Protein AF-A0AAD1Y0T6-F1 (afdb_monomer_lite)

pLDDT: mean 72.21, std 18.34, range [37.47, 94.69]

Foldseek 3Di:
DDPPPPPDDPPPDPDDDDPQLVVVVVVCVVVVNPDDDPCPSVVVVVVVVVVVVQLQVQLQVVQQVVPPDPDDRDDRDPVSSVVSVVVSVVVPPDDPPPPPCNVVVDPDDDDPDPDDVVVVVVVVVCVPDVPPPPDPPPD

Structure (mmCIF, N/CA/C/O backbone):
data_AF-A0AAD1Y0T6-F1
#
_entry.id   AF-A0AAD1Y0T6-F1
#
loop_
_atom_site.group_PDB
_atom_site.id
_atom_site.type_symbol
_atom_site.label_atom_id
_atom_site.label_alt_id
_atom_site.label_comp_id
_atom_site.label_asym_id
_atom_site.label_entity_id
_atom_site.label_seq_id
_atom_site.pdbx_PDB_ins_code
_atom_site.Cartn_x
_atom_site.Cartn_y
_atom_site.Cartn_z
_atom_site.occupancy
_atom_site.B_iso_or_equiv
_atom_site.auth_seq_id
_atom_site.auth_comp_id
_atom_site.auth_asym_id
_atom_site.auth_atom_id
_atom_site.pdbx_PDB_model_num
ATOM 1 N N . MET A 1 1 ? -25.350 4.314 40.899 1.00 40.44 1 MET A N 1
ATOM 2 C CA . MET A 1 1 ? -24.053 4.103 40.225 1.00 40.44 1 MET A CA 1
ATOM 3 C C . MET A 1 1 ? -24.307 4.324 38.748 1.00 40.44 1 MET A C 1
ATOM 5 O O . MET A 1 1 ? -25.128 3.609 38.194 1.00 40.44 1 MET A O 1
ATOM 9 N N . LYS A 1 2 ? -23.782 5.410 38.175 1.00 40.00 2 LYS A 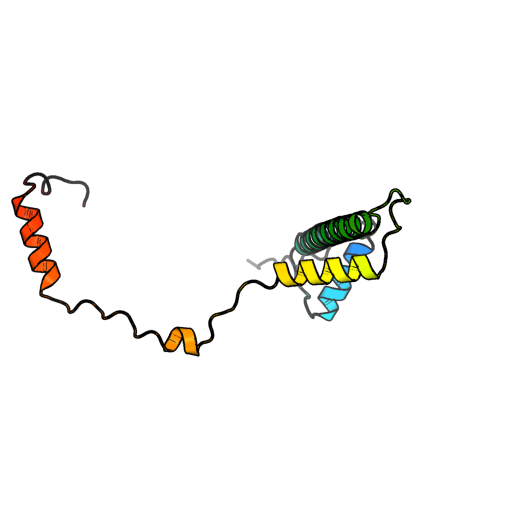N 1
ATOM 10 C CA . LYS A 1 2 ? -23.976 5.745 36.759 1.00 40.00 2 LYS A CA 1
ATOM 11 C C . LYS A 1 2 ? -22.762 5.215 36.010 1.00 40.00 2 LYS A C 1
ATOM 13 O O . LYS A 1 2 ? -21.645 5.554 36.386 1.00 40.00 2 LYS A O 1
ATOM 18 N N . GLU A 1 3 ? -23.002 4.356 35.028 1.00 44.72 3 GLU A N 1
ATOM 19 C CA . GLU A 1 3 ? -21.990 3.890 34.085 1.00 44.72 3 GLU A CA 1
ATOM 20 C C . GLU A 1 3 ? -21.428 5.108 33.357 1.00 44.72 3 GLU A C 1
ATOM 22 O O . GLU A 1 3 ? -22.122 5.810 32.618 1.00 44.72 3 GLU A O 1
ATOM 27 N N . GLU A 1 4 ? -20.174 5.412 33.655 1.00 43.00 4 GLU A N 1
ATOM 28 C CA . GLU A 1 4 ? -19.433 6.477 33.014 1.00 43.00 4 GLU A CA 1
ATOM 29 C C . GLU A 1 4 ? -19.072 5.980 31.613 1.00 43.00 4 GLU A C 1
ATOM 31 O O . GLU A 1 4 ? -18.134 5.212 31.410 1.00 43.00 4 GLU A O 1
ATOM 36 N N . LYS A 1 5 ? -19.909 6.354 30.642 1.00 43.41 5 LYS A N 1
ATOM 37 C CA . LYS A 1 5 ? -19.673 6.148 29.215 1.00 43.41 5 LYS A CA 1
ATOM 38 C C . LYS A 1 5 ? -18.463 7.001 28.834 1.00 43.41 5 LYS A C 1
ATOM 40 O O . LYS A 1 5 ? -18.587 8.179 28.509 1.00 43.41 5 LYS A O 1
ATOM 45 N N . VAL A 1 6 ? -17.275 6.416 28.944 1.00 43.12 6 VAL A N 1
ATOM 46 C CA . VAL A 1 6 ? -16.011 7.013 28.509 1.00 43.12 6 VAL A CA 1
ATOM 47 C C . VAL A 1 6 ? -15.970 6.969 26.976 1.00 43.12 6 VAL A C 1
ATOM 49 O O . VAL A 1 6 ? -15.210 6.223 26.373 1.00 43.12 6 VAL A O 1
ATOM 52 N N . THR A 1 7 ? -16.802 7.780 26.318 1.00 46.31 7 THR A N 1
ATOM 53 C CA . THR A 1 7 ? -16.538 8.252 24.954 1.00 46.31 7 THR A CA 1
ATOM 54 C C . THR A 1 7 ? -15.369 9.223 25.058 1.00 46.31 7 THR A C 1
ATOM 56 O O . THR A 1 7 ? -15.556 10.435 25.209 1.00 46.31 7 THR A O 1
ATOM 59 N N . ARG A 1 8 ? -14.143 8.688 25.078 1.00 49.41 8 ARG A N 1
ATOM 60 C CA . ARG A 1 8 ? -12.931 9.495 24.941 1.00 49.41 8 ARG A CA 1
ATOM 61 C C . ARG A 1 8 ? -12.955 10.113 23.548 1.00 49.41 8 ARG A C 1
ATOM 63 O O . ARG A 1 8 ? -12.519 9.518 22.574 1.00 49.41 8 ARG A O 1
ATOM 70 N N . LYS A 1 9 ? -13.459 11.351 23.486 1.00 47.72 9 LYS A N 1
ATOM 71 C CA . LYS A 1 9 ? -12.957 12.361 22.554 1.00 47.72 9 LYS A CA 1
ATOM 72 C C . LYS A 1 9 ? -11.443 12.204 22.514 1.00 47.72 9 LYS A C 1
ATOM 74 O O . LYS A 1 9 ? -10.826 12.202 23.578 1.00 47.72 9 LYS A O 1
ATOM 79 N N . LEU A 1 10 ? -10.884 12.082 21.315 1.00 42.91 10 LEU A N 1
ATOM 80 C CA . LEU A 1 10 ? -9.462 12.243 21.043 1.00 42.91 10 LEU A CA 1
ATOM 81 C C . LEU A 1 10 ? -8.977 13.550 21.689 1.00 42.91 10 LEU A C 1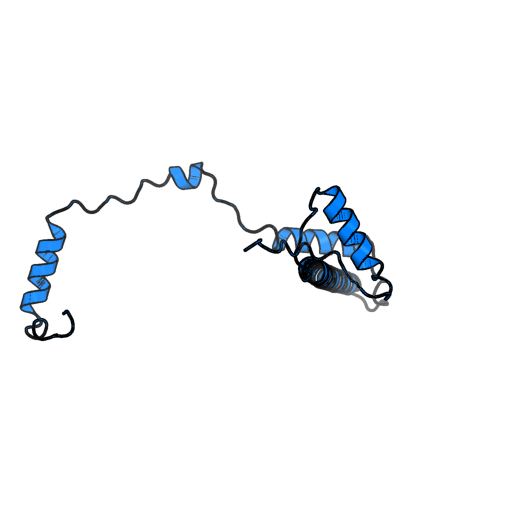
ATOM 83 O O . LEU A 1 10 ? -8.940 14.602 21.061 1.00 42.91 10 LEU A O 1
ATOM 87 N N . THR A 1 11 ? -8.574 13.491 22.955 1.00 42.53 11 THR A N 1
ATOM 88 C CA . THR A 1 11 ? -7.650 14.440 23.567 1.00 42.53 11 THR A CA 1
ATOM 89 C C . THR A 1 11 ? -6.261 14.091 23.052 1.00 42.53 11 THR A C 1
ATOM 91 O O . THR A 1 11 ? -5.358 13.747 23.810 1.00 42.53 11 THR A O 1
ATOM 94 N N . LEU A 1 12 ? -6.097 14.140 21.729 1.00 46.69 12 LEU A N 1
ATOM 95 C CA . LEU A 1 12 ? -4.793 14.359 21.142 1.00 46.69 12 LEU A CA 1
ATOM 96 C C . LEU A 1 12 ? -4.478 15.818 21.447 1.00 46.69 12 LEU A C 1
ATOM 98 O O . LEU A 1 12 ? -4.953 16.732 20.777 1.00 46.69 12 LEU A O 1
ATOM 102 N N . LEU A 1 13 ? -3.735 15.996 22.543 1.00 43.34 13 LEU A N 1
ATOM 103 C CA . LEU A 1 13 ? -2.874 17.146 22.784 1.00 43.34 13 LEU A CA 1
ATOM 104 C C . LEU A 1 13 ? -2.386 17.723 21.457 1.00 43.34 13 LEU A C 1
ATOM 106 O O . LEU A 1 13 ? -1.982 16.944 20.600 1.00 43.34 13 LEU A O 1
ATOM 110 N N . GLU A 1 14 ? -2.398 19.053 21.373 1.00 46.22 14 GLU A N 1
ATOM 111 C CA . GLU A 1 14 ? -1.893 20.003 20.364 1.00 46.22 14 GLU A CA 1
ATOM 112 C C . GLU A 1 14 ? -0.540 19.640 19.706 1.00 46.22 14 GLU A C 1
ATOM 114 O O . GLU A 1 14 ? 0.418 20.406 19.676 1.00 46.22 14 GLU A O 1
ATOM 119 N N . LYS A 1 15 ? -0.452 18.438 19.158 1.00 53.59 15 LYS A N 1
ATOM 120 C CA . LYS A 1 15 ? 0.602 17.899 18.323 1.00 53.59 15 LYS A CA 1
ATOM 121 C C . LYS A 1 15 ? -0.102 17.544 17.035 1.00 53.59 15 LYS A C 1
ATOM 123 O O . LYS A 1 15 ? -1.042 16.751 17.034 1.00 53.59 15 LYS A O 1
ATOM 128 N N . GLU A 1 16 ? 0.298 18.211 15.965 1.00 69.44 16 GLU A N 1
ATOM 129 C CA . GLU A 1 16 ? -0.292 18.059 14.644 1.00 69.44 16 GLU A CA 1
ATOM 130 C C . GLU A 1 16 ? -0.507 16.582 14.315 1.00 69.44 16 GLU A C 1
ATOM 132 O O . GLU A 1 16 ? 0.441 15.808 14.193 1.00 69.44 16 GLU A O 1
ATOM 137 N N . ILE A 1 17 ? -1.775 16.189 14.182 1.00 73.19 17 ILE A N 1
ATOM 138 C CA . ILE A 1 17 ? -2.128 14.868 13.667 1.00 73.19 17 ILE A CA 1
ATOM 139 C C . ILE A 1 17 ? -1.448 14.733 12.297 1.00 73.19 17 ILE A C 1
ATOM 141 O O . ILE A 1 17 ? -1.747 15.564 11.423 1.00 73.19 17 ILE A O 1
ATOM 145 N N . PRO A 1 18 ? -0.575 13.724 12.089 1.00 84.19 18 PRO A N 1
ATOM 146 C CA . PRO A 1 18 ? 0.140 13.563 10.831 1.00 84.19 18 PRO A CA 1
ATOM 147 C C . PRO A 1 18 ? -0.828 13.483 9.637 1.00 84.19 18 PRO A C 1
ATOM 149 O O . PRO A 1 18 ? -1.897 12.878 9.765 1.00 84.19 18 PRO A O 1
ATOM 152 N N . PRO A 1 19 ? -0.480 14.027 8.454 1.00 88.62 19 PRO A N 1
ATOM 153 C 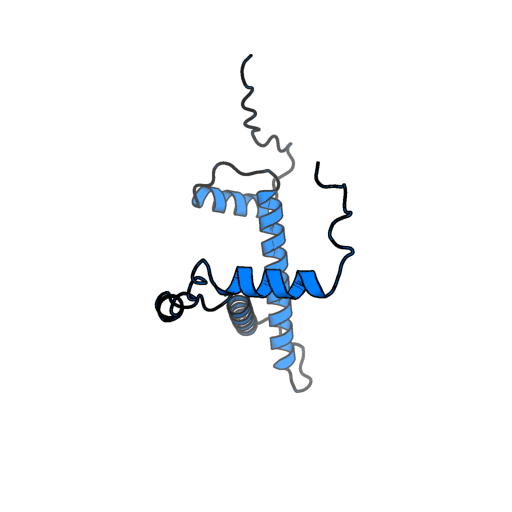CA . PRO A 1 19 ? -1.376 14.030 7.290 1.00 88.62 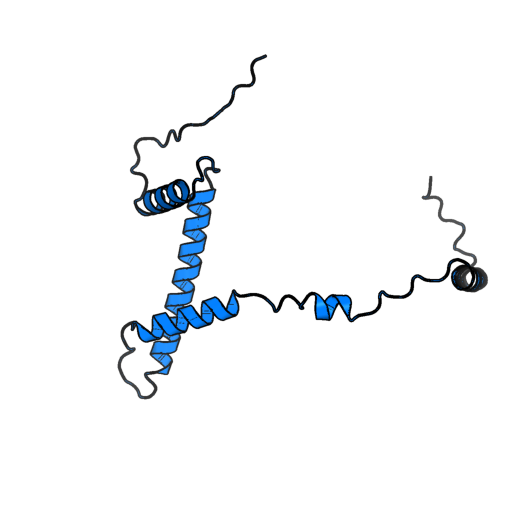19 PRO A CA 1
ATOM 154 C C . PRO A 1 19 ? -1.895 12.639 6.889 1.00 88.62 19 PRO A C 1
ATOM 156 O O . PRO A 1 19 ? -3.054 12.486 6.499 1.00 88.62 19 PRO A O 1
ATOM 159 N N . CYS A 1 20 ? -1.068 11.601 7.049 1.00 86.44 20 CYS A N 1
ATOM 160 C CA . CYS A 1 20 ? -1.458 10.218 6.775 1.00 86.44 20 CYS A CA 1
ATOM 161 C C . CYS A 1 20 ? -2.568 9.716 7.713 1.00 86.44 20 CYS A C 1
ATOM 163 O O . CYS A 1 20 ? -3.480 9.041 7.249 1.00 86.44 20 CYS A O 1
ATOM 165 N N . PHE A 1 21 ? -2.565 10.107 8.993 1.00 90.62 21 PHE A N 1
ATOM 166 C CA . PHE A 1 21 ? -3.645 9.773 9.929 1.00 90.62 21 PHE A CA 1
ATOM 167 C C . PHE A 1 21 ? -4.955 10.436 9.508 1.00 90.62 21 PHE A C 1
ATOM 169 O O . PHE A 1 21 ? -5.982 9.768 9.457 1.00 90.62 21 PHE A O 1
ATOM 176 N N . ARG A 1 22 ? -4.916 11.723 9.131 1.00 89.69 22 ARG A N 1
ATOM 177 C CA . ARG A 1 22 ? -6.110 12.452 8.663 1.00 89.69 22 ARG A CA 1
ATOM 178 C C . ARG A 1 22 ? -6.736 11.804 7.428 1.00 89.69 22 ARG A C 1
ATOM 180 O O . ARG A 1 22 ? -7.953 11.746 7.320 1.00 89.69 22 ARG A O 1
ATOM 187 N N . THR A 1 23 ? -5.900 11.289 6.527 1.00 91.75 23 THR A N 1
ATOM 188 C CA . THR A 1 23 ? -6.360 10.588 5.320 1.00 91.75 23 THR A CA 1
ATOM 189 C C . THR A 1 23 ? -7.116 9.310 5.681 1.00 91.75 23 THR A C 1
ATOM 191 O O . THR A 1 23 ? -8.209 9.087 5.173 1.00 91.75 23 THR A O 1
ATOM 194 N N . ILE A 1 24 ? -6.580 8.500 6.601 1.00 94.00 24 ILE A N 1
ATOM 195 C CA . ILE A 1 24 ? -7.264 7.281 7.057 1.00 94.00 24 ILE A CA 1
ATOM 196 C C . ILE A 1 24 ? -8.567 7.617 7.787 1.00 94.00 24 ILE A C 1
ATOM 198 O O . ILE A 1 24 ? -9.576 6.982 7.509 1.00 94.00 24 ILE A O 1
ATOM 202 N N . ILE A 1 25 ? -8.578 8.644 8.645 1.00 91.50 25 ILE A N 1
ATOM 203 C CA . ILE A 1 25 ? -9.800 9.107 9.327 1.00 91.50 25 ILE A CA 1
ATOM 204 C C . ILE A 1 25 ? -10.878 9.477 8.302 1.00 91.50 25 ILE A C 1
ATOM 206 O O . ILE A 1 25 ? -11.992 8.978 8.391 1.00 91.50 25 ILE A O 1
ATOM 210 N N . SER A 1 26 ? -10.531 10.267 7.282 1.00 91.69 26 SER A N 1
ATOM 211 C CA . SER A 1 26 ? -11.477 10.666 6.234 1.00 91.69 26 SER A CA 1
ATOM 212 C C . SER A 1 26 ? -12.026 9.473 5.440 1.00 91.69 26 SER A C 1
ATOM 214 O O . SER A 1 26 ? -13.210 9.451 5.110 1.00 91.69 26 SER A O 1
ATOM 216 N N . ILE A 1 27 ? -11.199 8.457 5.165 1.00 94.44 27 ILE A N 1
ATOM 217 C CA . ILE A 1 27 ? -11.651 7.212 4.525 1.00 94.44 27 ILE A CA 1
ATOM 218 C C . ILE A 1 27 ? -12.618 6.454 5.445 1.00 94.44 27 ILE A C 1
ATOM 220 O O . ILE A 1 27 ? -13.651 5.977 4.986 1.00 94.44 27 ILE A O 1
ATOM 224 N N . MET A 1 28 ? -12.307 6.351 6.739 1.00 92.94 28 MET A N 1
ATOM 225 C CA . MET A 1 28 ? -13.159 5.667 7.716 1.00 92.94 28 MET A CA 1
ATOM 226 C C . MET A 1 28 ? -14.516 6.362 7.874 1.00 92.94 28 MET A C 1
ATOM 228 O O . MET A 1 28 ? -15.542 5.687 7.833 1.00 92.94 28 MET A O 1
ATOM 232 N N . GLU A 1 29 ? -14.532 7.694 7.949 1.00 91.94 29 GLU A N 1
ATOM 233 C CA . GLU A 1 29 ? -15.756 8.504 7.963 1.00 91.94 29 GLU A CA 1
ATOM 234 C C . GLU A 1 29 ? -16.581 8.301 6.685 1.00 91.94 29 GLU A C 1
ATOM 236 O O . GLU A 1 29 ? -17.794 8.114 6.754 1.00 91.94 29 GLU A O 1
ATOM 241 N N . HIS A 1 30 ? -15.932 8.261 5.516 1.00 94.69 30 HIS A N 1
ATOM 242 C CA . HIS A 1 30 ? -16.612 7.984 4.247 1.00 94.69 30 HIS A CA 1
ATOM 243 C C . HIS A 1 30 ? -17.232 6.577 4.200 1.00 94.69 30 HIS A C 1
ATOM 245 O O . HIS A 1 30 ? -18.283 6.381 3.593 1.00 94.69 30 HIS A O 1
ATOM 251 N N . CYS A 1 31 ? -16.615 5.609 4.879 1.00 93.94 31 CYS A N 1
ATOM 252 C CA . CYS A 1 31 ? -17.139 4.256 5.055 1.00 93.94 31 CYS A CA 1
ATOM 253 C C . CYS A 1 31 ? -18.191 4.141 6.179 1.00 93.94 31 CYS A C 1
ATOM 255 O O . CYS A 1 31 ? -18.677 3.038 6.428 1.00 93.94 31 CYS A O 1
ATOM 257 N N . GLY A 1 32 ? -18.536 5.238 6.865 1.00 92.50 32 GLY A N 1
ATOM 258 C CA . GLY A 1 32 ? -19.497 5.250 7.974 1.00 92.50 32 GLY A CA 1
ATOM 259 C C . GLY A 1 32 ? -18.968 4.639 9.278 1.00 92.50 32 GLY A C 1
ATOM 260 O O . GLY A 1 32 ? -19.756 4.194 10.110 1.00 92.50 32 GLY A O 1
ATOM 261 N N . ILE A 1 33 ? -17.645 4.570 9.456 1.00 91.69 33 ILE A N 1
ATOM 262 C CA . ILE A 1 33 ? -17.010 4.040 10.667 1.00 91.69 33 ILE A CA 1
ATOM 263 C C . ILE A 1 33 ? -16.724 5.205 11.616 1.00 91.69 33 ILE A C 1
ATOM 265 O O . ILE A 1 33 ? -15.731 5.916 11.467 1.00 91.69 33 ILE A O 1
ATOM 269 N N . GLU A 1 34 ? -17.606 5.390 12.595 1.00 86.81 34 GLU A N 1
ATOM 270 C CA . GLU A 1 34 ? -17.550 6.512 13.544 1.00 86.81 34 GLU A CA 1
ATOM 271 C C . GLU A 1 34 ? -16.804 6.173 14.846 1.00 86.81 34 GLU A C 1
ATOM 273 O O . GLU A 1 34 ? -16.271 7.063 15.508 1.00 86.81 34 GLU A O 1
ATOM 278 N N . GLU A 1 35 ? -16.728 4.888 15.205 1.00 87.81 35 GLU A N 1
ATOM 279 C CA . GLU A 1 35 ? -16.088 4.407 16.432 1.00 87.81 35 GLU A CA 1
ATOM 280 C C . GLU A 1 35 ? -15.005 3.372 16.106 1.00 87.81 35 GLU A C 1
ATOM 282 O O . GLU A 1 35 ? -15.242 2.399 15.387 1.00 87.81 35 GLU A O 1
ATOM 287 N N . TYR A 1 36 ? -13.800 3.584 16.632 1.00 90.19 36 TYR A N 1
ATOM 288 C CA . TYR A 1 36 ? -12.663 2.680 16.478 1.00 90.19 36 TYR A CA 1
ATOM 289 C C . TYR A 1 36 ? -11.656 2.878 17.614 1.00 90.19 36 TYR A C 1
ATOM 291 O O . TYR A 1 36 ? -11.552 3.961 18.192 1.00 90.19 36 TYR A O 1
ATOM 299 N N . ASP A 1 37 ? -10.888 1.832 17.915 1.00 90.75 37 ASP A N 1
ATOM 300 C CA . ASP A 1 37 ? -9.824 1.905 18.914 1.00 90.75 37 ASP A CA 1
ATOM 301 C C . ASP A 1 37 ? -8.643 2.755 18.428 1.00 90.75 37 ASP A C 1
ATOM 303 O O . ASP A 1 37 ? -8.311 2.794 17.240 1.00 90.75 37 ASP A O 1
ATOM 307 N N . GLU A 1 38 ? -7.922 3.365 19.371 1.00 84.19 38 GLU A N 1
ATOM 308 C CA . GLU A 1 38 ? -6.758 4.225 19.098 1.00 84.19 38 GLU A CA 1
ATOM 309 C C . GLU A 1 38 ? -5.657 3.525 18.272 1.00 84.19 38 GLU A C 1
ATOM 311 O O . GLU A 1 38 ? -4.879 4.182 17.579 1.00 84.19 38 GLU A O 1
ATOM 316 N N . GLN A 1 39 ? -5.592 2.189 18.318 1.00 89.12 39 GLN A N 1
ATOM 317 C CA . GLN A 1 39 ? -4.603 1.379 17.596 1.00 89.12 39 GLN A CA 1
ATOM 318 C C . GLN A 1 39 ? -4.993 1.061 16.145 1.00 89.12 39 GLN A C 1
ATOM 320 O O . GLN A 1 39 ? -4.127 0.668 15.362 1.00 89.12 39 GLN A O 1
ATOM 325 N N . VAL A 1 40 ? -6.254 1.263 15.749 1.00 90.31 40 VAL A N 1
ATOM 326 C CA . VAL A 1 40 ? -6.748 0.884 14.413 1.00 90.31 40 VAL A CA 1
ATOM 327 C C . VAL A 1 40 ? -6.027 1.659 13.311 1.00 90.31 40 VAL A C 1
ATOM 329 O O . VAL A 1 40 ? -5.492 1.056 12.381 1.00 90.31 40 VAL A O 1
ATOM 332 N N . ILE A 1 41 ? -5.940 2.986 13.428 1.00 90.69 41 ILE A N 1
ATOM 333 C CA . ILE A 1 41 ? -5.276 3.822 12.416 1.00 90.69 41 ILE A CA 1
ATOM 334 C C . ILE A 1 41 ? -3.773 3.489 12.299 1.00 90.69 41 ILE A C 1
ATOM 336 O O . ILE A 1 41 ? -3.314 3.253 11.177 1.00 90.69 41 ILE A O 1
ATOM 340 N N . PRO A 1 42 ? -2.991 3.404 13.400 1.00 91.06 42 PRO A N 1
ATOM 341 C CA . PRO A 1 42 ? -1.609 2.928 13.342 1.00 91.06 42 PRO A CA 1
ATOM 342 C C . PRO A 1 42 ? -1.450 1.558 12.673 1.00 91.06 42 PRO A C 1
ATOM 344 O O . PRO A 1 42 ? -0.530 1.374 11.874 1.00 91.06 42 PRO A O 1
ATOM 347 N N . MET A 1 43 ? -2.343 0.605 12.959 1.00 93.44 43 MET A N 1
ATOM 348 C CA . MET A 1 43 ? -2.308 -0.724 12.344 1.00 93.44 43 MET A CA 1
ATOM 349 C C . MET A 1 43 ? -2.547 -0.666 10.834 1.00 93.44 43 MET A C 1
ATOM 351 O O . MET A 1 43 ? -1.788 -1.275 10.080 1.00 93.44 43 MET A O 1
ATOM 355 N N . ILE A 1 44 ? -3.543 0.102 10.383 1.00 94.19 44 ILE A N 1
ATOM 356 C CA . ILE A 1 44 ? -3.829 0.304 8.955 1.00 94.19 44 ILE A CA 1
ATOM 357 C C . ILE A 1 44 ? -2.614 0.916 8.250 1.00 94.19 44 ILE A C 1
ATOM 359 O O . ILE A 1 44 ? -2.178 0.416 7.215 1.00 94.19 44 ILE A O 1
ATOM 363 N N . LEU A 1 45 ? -2.020 1.965 8.822 1.00 93.31 45 LEU A N 1
ATOM 364 C CA . LEU A 1 45 ? -0.842 2.615 8.244 1.00 93.31 45 LEU A CA 1
ATOM 365 C C . LEU A 1 45 ? 0.373 1.682 8.192 1.00 93.31 45 LEU A C 1
ATOM 367 O O . LEU A 1 45 ? 1.099 1.676 7.199 1.00 93.31 45 LEU A O 1
ATOM 371 N N . SER A 1 46 ? 0.584 0.877 9.235 1.00 93.19 46 SER A N 1
ATOM 372 C CA . SER A 1 46 ? 1.641 -0.138 9.267 1.00 93.19 46 SER A CA 1
ATOM 373 C C . SER A 1 46 ? 1.448 -1.181 8.163 1.00 93.19 46 SER A C 1
ATOM 375 O O . SER A 1 46 ? 2.391 -1.506 7.438 1.00 93.19 46 SER A O 1
ATOM 377 N N . TYR A 1 47 ? 0.209 -1.643 7.973 1.00 93.94 47 TYR A N 1
ATOM 378 C CA . TYR A 1 47 ? -0.148 -2.575 6.910 1.00 93.94 47 TYR A CA 1
ATOM 379 C C . TYR A 1 47 ? 0.088 -1.979 5.516 1.00 93.94 47 TYR A C 1
ATOM 381 O O . TYR A 1 47 ? 0.793 -2.584 4.710 1.00 93.94 47 TYR A O 1
ATOM 389 N N . ILE A 1 48 ? -0.420 -0.769 5.251 1.00 94.25 48 ILE A N 1
ATOM 390 C CA . ILE A 1 48 ? -0.220 -0.062 3.975 1.00 94.25 48 ILE A CA 1
ATOM 391 C C . ILE A 1 48 ? 1.271 0.110 3.690 1.00 94.25 48 ILE A C 1
ATOM 393 O O . ILE A 1 48 ? 1.724 -0.190 2.587 1.00 94.25 48 ILE A O 1
ATOM 397 N N . LYS A 1 49 ? 2.052 0.541 4.688 1.00 93.31 49 LYS A N 1
ATOM 398 C CA . LYS A 1 49 ? 3.503 0.683 4.554 1.00 93.31 49 LYS A CA 1
ATOM 399 C C . LYS A 1 49 ? 4.146 -0.645 4.165 1.00 93.31 49 LYS A C 1
ATOM 401 O O . LYS A 1 49 ? 4.867 -0.691 3.177 1.00 93.31 49 LYS A O 1
ATOM 406 N N . SER A 1 50 ? 3.865 -1.718 4.906 1.00 93.06 50 SER A N 1
ATOM 407 C CA . SER A 1 50 ? 4.420 -3.045 4.620 1.00 93.06 50 SER A CA 1
ATOM 408 C C . SER A 1 50 ? 4.065 -3.527 3.211 1.00 93.06 50 SER A C 1
ATOM 410 O O . SER A 1 50 ? 4.928 -4.061 2.515 1.00 93.06 50 SER A O 1
ATOM 412 N N . LYS A 1 51 ? 2.824 -3.295 2.768 1.00 93.12 51 LYS A N 1
ATOM 413 C CA . LYS A 1 51 ? 2.359 -3.657 1.428 1.00 93.12 51 LYS A CA 1
ATOM 414 C C . LYS A 1 51 ? 3.057 -2.883 0.325 1.00 93.12 51 LYS A C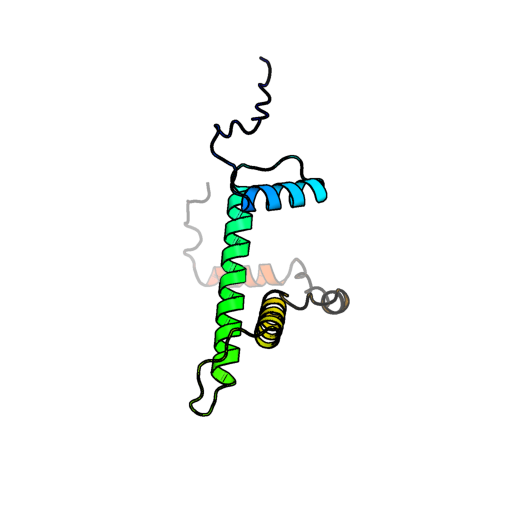 1
ATOM 416 O O . LYS A 1 51 ? 3.611 -3.494 -0.583 1.00 93.12 51 LYS A O 1
ATOM 421 N N . LEU A 1 52 ? 3.066 -1.558 0.424 1.00 93.31 52 LEU A N 1
ATOM 422 C CA . LEU A 1 52 ? 3.698 -0.702 -0.574 1.00 93.31 52 LEU A CA 1
ATOM 423 C C . LEU A 1 52 ? 5.204 -0.955 -0.659 1.00 93.31 52 LEU A C 1
ATOM 425 O O . LEU A 1 52 ? 5.736 -1.006 -1.762 1.00 93.31 52 LEU A O 1
ATOM 429 N N . THR A 1 53 ? 5.882 -1.172 0.474 1.00 93.69 53 THR A N 1
ATOM 430 C CA . THR A 1 53 ? 7.308 -1.529 0.482 1.00 93.69 53 THR A CA 1
ATOM 431 C C . THR A 1 53 ? 7.565 -2.787 -0.339 1.00 93.69 53 THR A C 1
ATOM 433 O O . THR A 1 53 ? 8.413 -2.753 -1.224 1.00 93.69 53 THR A O 1
ATOM 436 N N . LYS A 1 54 ? 6.788 -3.853 -0.122 1.00 93.31 54 LYS A N 1
ATOM 437 C CA . LYS A 1 54 ? 6.953 -5.099 -0.875 1.00 93.31 54 LYS A CA 1
ATOM 438 C C . LYS A 1 54 ? 6.704 -4.912 -2.377 1.00 93.31 54 LYS A C 1
ATOM 440 O O . LYS A 1 54 ? 7.486 -5.384 -3.188 1.00 93.31 54 LYS A O 1
ATOM 445 N N . ILE A 1 55 ? 5.653 -4.180 -2.750 1.00 94.06 55 ILE A N 1
ATOM 446 C CA . ILE A 1 55 ? 5.328 -3.917 -4.163 1.00 94.06 55 ILE A CA 1
ATOM 447 C C . ILE A 1 55 ? 6.451 -3.130 -4.851 1.00 94.06 55 ILE A C 1
ATOM 449 O O . ILE A 1 55 ? 6.811 -3.431 -5.985 1.00 94.06 55 ILE A O 1
ATOM 453 N N . ILE A 1 56 ? 7.033 -2.143 -4.166 1.00 93.06 56 ILE A N 1
ATOM 454 C CA . ILE A 1 56 ? 8.164 -1.369 -4.692 1.00 93.06 56 ILE A CA 1
ATOM 455 C C . ILE A 1 56 ? 9.413 -2.251 -4.830 1.00 93.06 56 ILE A C 1
ATOM 457 O O . ILE A 1 56 ? 10.129 -2.143 -5.823 1.00 93.06 56 ILE A O 1
ATOM 461 N N . GLU A 1 57 ? 9.685 -3.127 -3.861 1.00 92.25 57 GLU A N 1
ATOM 462 C CA . GLU A 1 57 ? 10.788 -4.094 -3.935 1.00 92.25 57 GLU A CA 1
ATOM 463 C C . GLU A 1 57 ? 10.625 -5.049 -5.125 1.00 92.25 57 GLU A C 1
ATOM 465 O O . GLU A 1 57 ? 11.567 -5.215 -5.903 1.00 92.25 57 GLU A O 1
ATOM 470 N N . ASP A 1 58 ? 9.429 -5.606 -5.320 1.00 92.38 58 ASP A N 1
ATOM 471 C CA . ASP A 1 58 ? 9.108 -6.490 -6.444 1.00 92.38 58 ASP A CA 1
ATOM 472 C C . ASP A 1 58 ? 9.238 -5.746 -7.789 1.00 92.38 58 ASP A C 1
ATOM 474 O O . ASP A 1 58 ? 9.864 -6.245 -8.727 1.00 92.38 58 ASP A O 1
ATOM 478 N N . ALA A 1 59 ? 8.735 -4.510 -7.882 1.00 91.19 59 ALA A N 1
ATOM 479 C CA . ALA A 1 59 ? 8.859 -3.679 -9.081 1.00 91.19 59 ALA A CA 1
ATOM 480 C C . ALA A 1 59 ? 10.323 -3.357 -9.422 1.00 91.19 59 ALA A C 1
ATOM 482 O O . ALA A 1 59 ? 10.717 -3.395 -10.590 1.00 91.19 59 ALA A O 1
ATOM 483 N N . ASN A 1 60 ? 11.154 -3.098 -8.408 1.00 89.50 60 ASN A N 1
ATOM 484 C CA . ASN A 1 60 ? 12.591 -2.905 -8.590 1.00 89.50 60 ASN A CA 1
ATOM 485 C C . ASN A 1 60 ? 13.271 -4.174 -9.116 1.00 89.50 60 ASN A C 1
ATOM 487 O O . ASN A 1 60 ? 14.129 -4.083 -9.993 1.00 89.50 60 ASN A O 1
ATOM 491 N N . GLN A 1 61 ? 12.883 -5.357 -8.633 1.00 88.50 61 GLN A N 1
ATOM 492 C CA . GLN A 1 61 ? 13.410 -6.620 -9.157 1.00 88.50 61 GLN A CA 1
ATOM 493 C C . GLN A 1 61 ? 13.027 -6.829 -10.625 1.00 88.50 61 GLN A C 1
ATOM 495 O O . GLN A 1 61 ? 13.896 -7.146 -11.436 1.00 88.50 61 GLN A O 1
ATOM 500 N N . ILE A 1 62 ? 11.763 -6.588 -10.987 1.00 88.12 62 ILE A N 1
ATOM 501 C CA . ILE A 1 62 ? 11.290 -6.653 -12.381 1.00 88.12 62 ILE A CA 1
ATOM 502 C C . ILE A 1 62 ? 12.132 -5.731 -13.270 1.00 88.12 62 ILE A C 1
ATOM 504 O O . ILE A 1 62 ? 12.647 -6.155 -14.302 1.00 88.12 62 ILE A O 1
ATOM 508 N N . ASN A 1 63 ? 12.341 -4.493 -12.824 1.00 85.44 63 ASN A N 1
ATOM 509 C CA . ASN A 1 63 ? 13.173 -3.513 -13.512 1.00 85.44 63 ASN A CA 1
ATOM 510 C C . ASN A 1 63 ? 14.618 -3.996 -13.715 1.00 85.44 63 ASN A C 1
ATOM 512 O O . ASN A 1 63 ? 15.153 -3.879 -14.817 1.00 85.44 63 ASN A O 1
ATOM 516 N N . MET A 1 64 ? 15.249 -4.560 -12.681 1.00 83.62 64 MET A N 1
ATOM 517 C CA . MET A 1 64 ? 16.605 -5.111 -12.794 1.00 83.62 64 MET A CA 1
ATOM 518 C C . MET A 1 64 ? 16.675 -6.268 -13.798 1.00 83.62 64 MET A C 1
ATOM 520 O O . MET A 1 64 ? 17.640 -6.358 -14.551 1.00 83.62 64 MET A O 1
ATOM 524 N N . HIS A 1 65 ? 15.650 -7.122 -13.862 1.00 81.00 65 HIS A N 1
ATOM 525 C CA . HIS A 1 65 ? 15.589 -8.214 -14.837 1.00 81.00 65 HIS A CA 1
ATOM 526 C C . HIS A 1 65 ? 15.439 -7.733 -16.285 1.00 81.00 65 HIS A C 1
ATOM 528 O O . HIS A 1 65 ? 15.911 -8.407 -17.200 1.00 81.00 65 HIS A O 1
ATOM 534 N N . CYS A 1 66 ? 14.818 -6.574 -16.509 1.00 71.50 66 CYS A N 1
ATOM 535 C CA . CYS A 1 66 ? 14.712 -5.976 -17.839 1.00 71.50 66 CYS A CA 1
ATOM 536 C C . CYS A 1 66 ? 16.046 -5.411 -18.353 1.00 71.50 66 CYS A C 1
ATOM 538 O O . CYS A 1 66 ? 16.220 -5.277 -19.563 1.00 71.50 66 CYS A O 1
ATOM 540 N N . VAL A 1 67 ? 17.007 -5.119 -17.471 1.00 70.38 67 VAL A N 1
ATOM 541 C CA . VAL A 1 67 ? 18.349 -4.645 -17.847 1.00 70.38 67 VAL A CA 1
ATOM 542 C C . VAL A 1 67 ? 19.317 -5.821 -17.864 1.00 70.38 67 VAL A C 1
ATOM 544 O O . VAL A 1 67 ? 20.213 -5.958 -17.039 1.00 70.38 67 VAL A O 1
ATOM 547 N N . ALA A 1 68 ? 19.109 -6.715 -18.827 1.00 59.16 68 ALA A N 1
ATOM 548 C CA . ALA A 1 68 ? 19.893 -7.939 -18.960 1.00 59.16 68 ALA A CA 1
ATOM 549 C C . ALA A 1 68 ? 21.289 -7.744 -19.599 1.00 59.16 68 ALA A C 1
ATOM 551 O O . ALA A 1 68 ? 22.027 -8.716 -19.717 1.00 59.16 68 ALA A O 1
ATOM 552 N N . GLU A 1 69 ? 21.702 -6.528 -19.983 1.00 54.97 69 GLU A N 1
ATOM 553 C CA . GLU A 1 69 ? 22.968 -6.306 -20.713 1.00 54.97 69 GLU A CA 1
ATOM 554 C C . GLU A 1 69 ? 23.723 -5.033 -20.274 1.00 54.97 69 GLU A C 1
ATOM 556 O O . GLU A 1 69 ? 24.098 -4.195 -21.088 1.00 54.97 69 GLU A O 1
ATOM 561 N N . GLY A 1 70 ? 23.962 -4.861 -18.968 1.00 54.44 70 GLY A N 1
ATOM 562 C CA . GLY A 1 70 ? 24.935 -3.868 -18.474 1.00 54.44 70 GLY A CA 1
ATOM 563 C C . GLY A 1 70 ? 24.534 -2.391 -18.610 1.00 54.44 70 GLY A C 1
ATOM 564 O O . GLY A 1 70 ? 25.399 -1.519 -18.541 1.00 54.44 70 GLY A O 1
ATOM 565 N N . GLY A 1 71 ? 23.244 -2.102 -18.793 1.00 61.97 71 GLY A N 1
ATOM 566 C CA . GLY A 1 71 ? 22.700 -0.744 -18.714 1.00 61.97 71 GLY A CA 1
ATOM 567 C C . GLY A 1 71 ? 22.533 -0.255 -17.270 1.00 61.97 71 GLY A C 1
ATOM 568 O O . GLY A 1 71 ? 22.577 -1.042 -16.324 1.00 61.97 71 GLY A O 1
ATOM 569 N N . GLU A 1 72 ? 22.325 1.051 -17.089 1.00 64.50 72 GLU A N 1
ATOM 570 C CA . GLU A 1 72 ? 21.916 1.603 -15.792 1.00 64.50 72 GLU A CA 1
ATOM 571 C C . GLU A 1 72 ? 20.613 0.945 -15.317 1.00 64.50 72 GLU A C 1
ATOM 573 O O . GLU A 1 72 ? 19.708 0.695 -16.116 1.00 64.50 72 GLU A O 1
ATOM 578 N N . ALA A 1 73 ? 20.517 0.665 -14.010 1.00 60.66 73 ALA A N 1
ATOM 579 C CA . ALA A 1 73 ? 19.288 0.157 -13.409 1.00 60.66 73 ALA A CA 1
ATOM 580 C C . ALA A 1 73 ? 18.138 1.111 -13.773 1.00 60.66 73 ALA A C 1
ATOM 582 O O . ALA A 1 73 ? 18.250 2.316 -13.518 1.00 60.66 73 ALA A O 1
ATOM 583 N N . PRO A 1 74 ? 17.056 0.623 -14.401 1.00 66.31 74 PRO A N 1
ATOM 584 C CA . PRO A 1 74 ? 16.073 1.519 -14.963 1.00 66.31 74 PRO A CA 1
ATOM 585 C C . PRO A 1 74 ? 15.299 2.145 -13.807 1.00 66.31 74 PRO A C 1
ATOM 587 O O . PRO A 1 74 ? 14.969 1.477 -12.818 1.00 66.31 74 PRO A O 1
ATOM 590 N N . ALA A 1 75 ? 15.011 3.440 -13.936 1.00 78.00 75 ALA A N 1
ATOM 591 C CA . ALA A 1 75 ? 14.125 4.142 -13.019 1.00 78.00 75 ALA A CA 1
ATOM 592 C C . ALA A 1 75 ? 12.833 3.336 -12.819 1.00 78.00 75 ALA A C 1
ATOM 594 O O . ALA A 1 75 ? 12.361 2.683 -13.753 1.00 78.00 75 ALA A O 1
ATOM 595 N N . LEU A 1 76 ? 12.267 3.369 -11.609 1.00 82.81 76 LEU A N 1
ATOM 596 C CA . LEU A 1 76 ? 10.982 2.729 -11.321 1.00 82.81 76 LEU A CA 1
ATOM 597 C C . LEU A 1 76 ? 9.957 3.175 -12.374 1.00 82.81 76 LEU A C 1
ATOM 599 O O . LEU A 1 76 ? 9.698 4.372 -12.511 1.00 82.81 76 LEU A O 1
ATOM 603 N N . THR A 1 77 ? 9.435 2.227 -13.152 1.00 87.81 77 THR A N 1
ATOM 604 C CA . THR A 1 77 ? 8.505 2.529 -14.245 1.00 87.81 77 THR A CA 1
ATOM 605 C C . THR A 1 77 ? 7.080 2.230 -13.808 1.00 87.81 77 THR A C 1
ATOM 607 O O . THR A 1 77 ? 6.839 1.405 -12.926 1.00 87.81 77 THR A O 1
ATOM 610 N N . GLU A 1 78 ? 6.115 2.894 -14.440 1.00 90.62 78 GLU A N 1
ATOM 611 C CA . GLU A 1 78 ? 4.697 2.586 -14.238 1.00 90.62 78 GLU A CA 1
ATOM 612 C C . GLU A 1 78 ? 4.394 1.116 -14.570 1.00 90.62 78 GLU A C 1
ATOM 614 O O . GLU A 1 78 ? 3.665 0.456 -13.833 1.00 90.62 78 GLU A O 1
ATOM 619 N N . GLU A 1 79 ? 5.016 0.574 -15.621 1.00 89.62 79 GLU A N 1
ATOM 620 C CA . GLU A 1 79 ? 4.791 -0.806 -16.056 1.00 89.62 79 GLU A CA 1
ATOM 621 C C . GLU A 1 79 ? 5.324 -1.833 -15.046 1.00 89.62 79 GLU A C 1
ATOM 623 O O . GLU A 1 79 ? 4.643 -2.818 -14.757 1.00 89.62 79 GLU A O 1
ATOM 628 N N . SER A 1 80 ? 6.496 -1.604 -14.442 1.00 90.25 80 SER A N 1
ATOM 629 C CA . SER A 1 80 ? 7.008 -2.514 -13.410 1.00 90.25 80 SER A CA 1
ATOM 630 C C . SER A 1 80 ? 6.208 -2.449 -12.114 1.00 90.25 80 SER A C 1
ATOM 632 O O . SER A 1 80 ? 5.985 -3.488 -11.491 1.00 90.25 80 SER A O 1
ATOM 634 N N . LEU A 1 81 ? 5.695 -1.270 -11.744 1.00 92.12 81 LEU A N 1
ATOM 635 C CA . LEU A 1 81 ? 4.733 -1.141 -10.649 1.00 92.12 81 LEU A CA 1
ATOM 636 C C . LEU A 1 81 ? 3.439 -1.899 -10.952 1.00 92.12 81 LEU A C 1
ATOM 638 O O . LEU A 1 81 ? 2.985 -2.673 -10.112 1.00 92.12 81 LEU A O 1
ATOM 642 N N . ARG A 1 82 ? 2.867 -1.730 -12.150 1.00 93.56 82 ARG A N 1
ATOM 643 C CA . ARG A 1 82 ? 1.639 -2.416 -12.575 1.00 93.56 82 ARG A CA 1
ATOM 644 C C . ARG A 1 82 ? 1.784 -3.936 -12.483 1.00 93.56 82 ARG A C 1
ATOM 646 O O . ARG A 1 82 ? 0.929 -4.599 -11.899 1.00 93.56 82 ARG A O 1
ATOM 653 N N . LEU A 1 83 ? 2.891 -4.479 -12.991 1.00 91.69 83 LEU A N 1
ATOM 654 C CA . LEU A 1 83 ? 3.191 -5.910 -12.906 1.00 91.69 83 LEU A CA 1
ATOM 655 C C . LEU A 1 83 ? 3.364 -6.383 -11.454 1.00 91.69 83 LEU A C 1
ATOM 657 O O . LEU A 1 83 ? 2.818 -7.424 -11.085 1.00 91.69 83 LEU A O 1
ATOM 661 N N . ALA A 1 84 ? 4.072 -5.622 -10.615 1.00 92.75 84 ALA A N 1
ATOM 662 C CA . ALA A 1 84 ? 4.238 -5.950 -9.199 1.00 92.75 84 ALA A CA 1
ATOM 663 C C . ALA A 1 84 ? 2.902 -5.950 -8.432 1.00 92.75 84 ALA A C 1
ATOM 665 O O . ALA A 1 84 ? 2.657 -6.846 -7.621 1.00 92.75 84 ALA A O 1
ATOM 666 N N . PHE A 1 85 ? 2.006 -5.002 -8.728 1.00 92.12 85 PHE A N 1
ATOM 667 C CA . PHE A 1 85 ? 0.645 -4.984 -8.183 1.00 92.12 85 PHE A CA 1
ATOM 668 C C . PHE A 1 85 ? -0.134 -6.245 -8.568 1.00 92.12 85 PHE A C 1
ATOM 670 O O . PHE A 1 85 ? -0.654 -6.923 -7.683 1.00 92.12 85 PHE A O 1
ATOM 677 N N . GLU A 1 86 ? -0.161 -6.616 -9.853 1.00 91.44 86 GLU A N 1
ATOM 678 C CA . GLU A 1 86 ? -0.867 -7.823 -10.309 1.00 91.44 86 GLU A CA 1
ATOM 679 C C . GLU A 1 86 ? -0.338 -9.105 -9.646 1.00 91.44 86 GLU A C 1
ATOM 681 O O . GLU A 1 86 ? -1.106 -10.019 -9.336 1.00 91.44 86 GLU A O 1
ATOM 686 N N . ILE A 1 87 ? 0.980 -9.200 -9.439 1.00 89.44 87 ILE A N 1
ATOM 687 C CA . ILE A 1 87 ? 1.605 -10.335 -8.747 1.00 89.44 87 ILE A CA 1
ATOM 688 C C . ILE A 1 87 ? 1.170 -10.360 -7.279 1.00 89.44 87 ILE A C 1
ATOM 690 O O . ILE A 1 87 ? 0.769 -11.415 -6.780 1.00 89.44 87 ILE A O 1
ATOM 694 N N . SER A 1 88 ? 1.205 -9.210 -6.599 1.00 88.25 88 SER A N 1
ATOM 695 C CA . SER A 1 88 ? 0.764 -9.093 -5.208 1.00 88.25 88 SER A CA 1
ATOM 696 C C . SER A 1 88 ? -0.700 -9.510 -5.053 1.00 88.25 88 SER A C 1
ATOM 698 O O . SER A 1 88 ? -1.008 -10.320 -4.181 1.00 88.25 88 SER A O 1
ATOM 700 N N . GLU A 1 89 ? -1.593 -9.033 -5.924 1.00 87.44 89 GLU A N 1
ATOM 701 C CA . GLU A 1 89 ? -3.015 -9.391 -5.885 1.00 87.44 89 GLU A CA 1
ATOM 702 C C . GLU A 1 89 ? -3.236 -10.893 -6.081 1.00 87.44 89 GLU A C 1
ATOM 704 O O . GLU A 1 89 ? -3.951 -11.506 -5.291 1.00 87.44 89 GLU A O 1
ATOM 709 N N . LYS A 1 90 ? -2.564 -11.514 -7.062 1.00 83.12 90 LYS A N 1
ATOM 710 C CA . LYS A 1 90 ? -2.658 -12.965 -7.313 1.00 83.12 90 LYS A CA 1
ATOM 711 C C . LYS A 1 90 ? -2.198 -13.806 -6.119 1.00 83.12 90 LYS A C 1
ATOM 713 O O . LYS A 1 90 ? -2.731 -14.893 -5.901 1.00 83.12 90 LYS A O 1
ATOM 718 N N . HIS A 1 91 ? -1.214 -13.327 -5.358 1.00 76.38 91 HIS A N 1
ATOM 719 C CA . HIS A 1 91 ? -0.721 -14.006 -4.158 1.00 76.38 91 HIS A CA 1
ATOM 720 C C . HIS A 1 91 ? -1.631 -13.819 -2.936 1.00 76.38 91 HIS A C 1
ATOM 722 O O . HIS A 1 91 ? -1.665 -14.697 -2.074 1.00 76.38 91 HIS A O 1
ATOM 728 N N . GLU A 1 92 ? -2.352 -12.700 -2.845 1.00 73.00 92 GLU A N 1
ATOM 729 C CA . GLU A 1 92 ? -3.265 -12.404 -1.734 1.00 73.00 92 GLU A CA 1
ATOM 730 C C . GLU A 1 92 ? -4.688 -12.908 -1.942 1.00 73.00 92 GLU A C 1
ATOM 732 O O . GLU A 1 92 ? -5.381 -13.197 -0.963 1.00 73.00 92 GLU A O 1
ATOM 737 N N . SER A 1 93 ? -5.123 -13.059 -3.194 1.00 58.38 93 SER A N 1
ATOM 738 C CA . SER A 1 93 ? -6.363 -13.744 -3.542 1.00 58.38 93 SER A CA 1
ATOM 739 C C . SER A 1 93 ? -6.231 -15.241 -3.227 1.00 58.38 93 SER A C 1
ATOM 741 O O . SER A 1 93 ? -5.944 -16.071 -4.089 1.00 58.38 93 SER A O 1
ATOM 743 N N . ASN A 1 94 ? -6.374 -15.576 -1.947 1.00 56.84 94 ASN A N 1
ATOM 744 C CA . ASN A 1 94 ? -6.349 -16.929 -1.404 1.00 56.84 94 ASN A CA 1
ATOM 745 C C . ASN A 1 94 ? -7.647 -17.691 -1.762 1.00 56.84 94 ASN A C 1
ATOM 747 O O . ASN A 1 94 ? -8.637 -17.097 -2.187 1.00 56.84 94 ASN A O 1
ATOM 751 N N . PRO A 1 95 ? -7.675 -19.000 -1.489 1.00 52.19 95 PRO A N 1
ATOM 752 C CA . PRO A 1 95 ? -7.696 -20.083 -2.464 1.00 52.19 95 PRO A CA 1
ATOM 753 C C . PRO A 1 95 ? -9.059 -20.222 -3.163 1.00 52.19 95 PRO A C 1
ATOM 755 O O . PRO A 1 95 ? -10.068 -19.710 -2.686 1.00 52.19 95 PRO A O 1
ATOM 758 N N . LYS A 1 96 ? -9.122 -20.995 -4.259 1.00 52.28 96 LYS A N 1
ATOM 759 C CA . LYS A 1 96 ? -10.389 -21.524 -4.799 1.00 52.28 96 LYS A CA 1
ATOM 760 C C . LYS A 1 96 ? -11.266 -22.006 -3.638 1.00 52.28 96 LYS A C 1
ATOM 762 O O . LYS A 1 96 ? -11.003 -23.070 -3.080 1.00 52.28 96 LYS A O 1
ATOM 767 N N . VAL A 1 97 ? -12.291 -21.235 -3.277 1.00 60.81 97 VAL A N 1
ATOM 768 C CA . VAL A 1 97 ? -13.379 -21.739 -2.445 1.00 60.81 97 VAL A CA 1
ATOM 769 C C . VAL A 1 97 ? -13.994 -22.849 -3.290 1.00 60.81 97 VAL A C 1
ATOM 771 O O . VAL A 1 97 ? -14.470 -22.542 -4.389 1.00 60.81 97 VAL A O 1
ATOM 774 N N . PRO A 1 98 ? -13.909 -24.129 -2.878 1.00 62.09 98 PRO A N 1
ATOM 775 C CA . PRO A 1 98 ? -14.534 -25.189 -3.643 1.00 62.09 98 PRO A CA 1
ATOM 776 C C . PRO A 1 98 ? -16.002 -24.821 -3.795 1.00 62.09 98 PRO A C 1
ATOM 778 O O . PRO A 1 98 ? -16.672 -24.437 -2.831 1.00 62.09 98 PRO A O 1
ATOM 781 N N . SER A 1 99 ? -16.474 -24.872 -5.032 1.00 68.69 99 SER A N 1
ATOM 782 C CA . SER A 1 99 ? -17.859 -24.572 -5.352 1.00 68.69 99 SER A CA 1
ATOM 783 C C . SER A 1 99 ? -18.776 -25.429 -4.476 1.00 68.69 99 SER A C 1
ATOM 785 O O . SER A 1 99 ? -18.466 -26.581 -4.160 1.00 68.69 99 SER A O 1
ATOM 787 N N . ILE A 1 100 ? -19.937 -24.898 -4.088 1.00 65.88 100 ILE A N 1
ATOM 788 C CA . ILE A 1 100 ? -20.930 -25.646 -3.297 1.00 65.88 100 ILE A CA 1
ATOM 789 C C . ILE A 1 100 ? -21.276 -26.985 -3.982 1.00 65.88 100 ILE A C 1
ATOM 791 O O . ILE A 1 100 ? -21.519 -27.983 -3.307 1.00 65.88 100 ILE A O 1
ATOM 795 N N . SER A 1 101 ? -21.209 -27.045 -5.316 1.00 65.31 101 SER A N 1
ATOM 796 C CA . SER A 1 101 ? -21.306 -28.274 -6.112 1.00 65.31 101 SER A CA 1
ATOM 797 C C . SER A 1 101 ? -20.199 -29.299 -5.830 1.00 65.31 101 SER A C 1
ATOM 799 O O . SER A 1 101 ? -20.491 -30.488 -5.727 1.00 65.31 101 SER A O 1
ATOM 801 N N . GLU A 1 102 ? -18.942 -28.884 -5.660 1.00 65.38 102 GLU A N 1
ATOM 802 C CA . GLU A 1 102 ? -17.834 -29.786 -5.308 1.00 65.38 102 GLU A CA 1
ATOM 803 C C . GLU A 1 102 ? -17.969 -30.328 -3.881 1.00 65.38 102 GLU A C 1
ATOM 805 O O . GLU A 1 102 ? -17.652 -31.491 -3.633 1.00 65.38 102 GLU A O 1
ATOM 810 N N . VAL A 1 103 ? -18.492 -29.522 -2.953 1.00 62.62 103 VAL A N 1
ATOM 811 C CA . VAL A 1 103 ? -18.739 -29.946 -1.566 1.00 62.62 103 VAL A CA 1
ATOM 812 C C . VAL A 1 103 ? -19.945 -30.891 -1.480 1.00 62.62 103 VAL A C 1
ATOM 814 O O . VAL A 1 103 ? -19.854 -31.937 -0.842 1.00 62.62 103 VA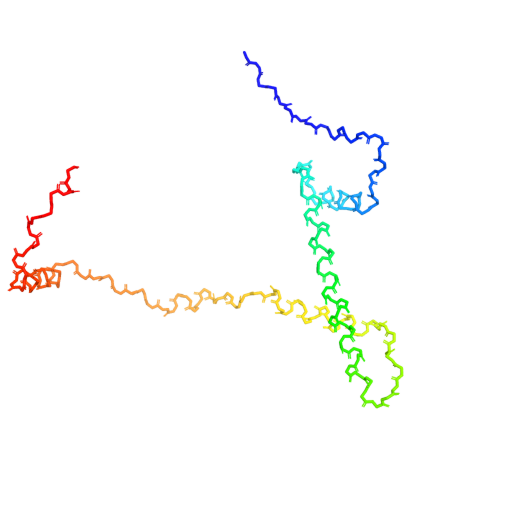L A O 1
ATOM 817 N N . ASN A 1 104 ? -21.041 -30.583 -2.181 1.00 64.38 104 ASN A N 1
ATOM 818 C CA . ASN A 1 104 ? -22.280 -31.371 -2.153 1.00 64.38 104 ASN A CA 1
ATOM 819 C C . ASN A 1 104 ? -22.249 -32.633 -3.029 1.00 64.38 104 ASN A C 1
ATOM 821 O O . ASN A 1 104 ? -23.094 -33.510 -2.863 1.00 64.38 104 ASN A O 1
ATOM 825 N N . SER A 1 105 ? -21.298 -32.745 -3.961 1.00 68.62 105 SER A N 1
ATOM 826 C CA . SER A 1 105 ? -21.117 -33.957 -4.778 1.00 68.62 105 SER A CA 1
ATOM 827 C C . SER A 1 105 ? -20.457 -35.107 -4.013 1.00 68.62 105 SER A C 1
ATOM 829 O O . SER A 1 105 ? -20.554 -36.262 -4.433 1.00 68.62 105 SER A O 1
ATOM 831 N N . LYS A 1 106 ? -19.802 -34.822 -2.878 1.00 71.31 106 LYS A N 1
ATOM 832 C CA . LYS A 1 106 ? -19.232 -35.862 -2.023 1.00 71.31 106 LYS A CA 1
ATOM 833 C C . LYS A 1 106 ? -20.326 -36.418 -1.111 1.00 71.31 106 LYS A C 1
ATOM 835 O O . LYS A 1 106 ? -20.849 -35.677 -0.279 1.00 71.31 106 LYS A O 1
ATOM 840 N N . PRO A 1 107 ? -20.676 -37.712 -1.225 1.00 71.88 107 PRO A N 1
ATOM 841 C CA . PRO A 1 107 ? -21.620 -38.316 -0.301 1.00 71.88 107 PRO A CA 1
ATOM 842 C C . PRO A 1 107 ? -21.080 -38.188 1.124 1.00 71.88 107 PRO A C 1
ATOM 844 O O . PRO A 1 107 ? -19.893 -38.420 1.368 1.00 71.88 107 PRO A O 1
ATOM 847 N N . LEU A 1 108 ? -21.960 -37.823 2.059 1.00 70.94 108 LEU A N 1
ATOM 848 C CA . LEU A 1 108 ? -21.610 -37.754 3.473 1.00 70.94 108 LEU A CA 1
ATOM 849 C C . LEU A 1 108 ? -20.985 -39.091 3.905 1.00 70.94 108 LEU A C 1
ATOM 851 O O . LEU A 1 108 ? -21.512 -40.154 3.544 1.00 70.94 108 LEU A O 1
ATOM 855 N N . PRO A 1 109 ? -19.874 -39.071 4.663 1.00 71.88 109 PRO A N 1
ATOM 856 C CA . PRO A 1 109 ? -19.297 -40.292 5.199 1.00 71.88 109 PRO A CA 1
ATOM 857 C C . PRO A 1 109 ? -20.379 -41.030 5.984 1.00 71.88 109 PRO A C 1
ATOM 859 O O . PRO A 1 109 ? -21.077 -40.447 6.816 1.00 71.88 109 PRO A O 1
ATOM 862 N N . ARG A 1 110 ? -20.562 -42.317 5.671 1.00 74.56 110 ARG A N 1
ATOM 863 C CA . ARG A 1 110 ? -21.579 -43.138 6.326 1.00 74.56 110 ARG A CA 1
ATOM 864 C C . ARG A 1 110 ? -21.302 -43.124 7.823 1.00 74.56 110 ARG A C 1
ATOM 866 O O . ARG A 1 110 ? -20.229 -43.545 8.251 1.00 74.56 110 ARG A O 1
ATOM 873 N N . LEU A 1 111 ? -22.276 -42.652 8.600 1.00 63.62 111 LEU A N 1
ATOM 874 C CA . LEU A 1 111 ? -22.235 -42.787 10.048 1.00 63.62 111 LEU A CA 1
ATOM 875 C C . LEU A 1 111 ? -22.033 -44.273 10.376 1.00 63.62 111 LEU A C 1
ATOM 877 O O . LEU A 1 111 ? -22.715 -45.116 9.776 1.00 63.62 111 LEU A O 1
ATOM 881 N N . PRO A 1 112 ? -21.106 -44.618 11.286 1.00 57.25 112 PRO A N 1
ATOM 882 C CA . PRO A 1 112 ? -20.968 -45.992 11.730 1.00 57.25 112 PRO A CA 1
ATOM 883 C C . PRO A 1 112 ? -22.331 -46.453 12.248 1.00 57.25 112 PRO A C 1
ATOM 885 O O . PRO A 1 112 ? -22.943 -45.794 13.094 1.00 57.25 112 PRO A O 1
ATOM 888 N N . LYS A 1 113 ? -22.841 -47.563 11.700 1.00 59.50 113 LYS A N 1
ATOM 889 C CA . LYS A 1 113 ? -24.060 -48.188 12.214 1.00 59.50 113 LYS A CA 1
ATOM 890 C C . LYS A 1 113 ? -23.808 -48.477 13.692 1.00 59.50 113 LYS A C 1
ATOM 892 O O . LYS A 1 113 ? -22.870 -49.201 14.024 1.00 59.50 113 LYS A O 1
ATOM 897 N N . LYS A 1 114 ? -24.605 -47.880 14.583 1.00 54.06 114 LYS A N 1
ATOM 898 C CA . LYS A 1 114 ? -24.590 -48.239 16.003 1.00 54.06 114 LYS A CA 1
ATOM 899 C C . LYS A 1 114 ? -24.733 -49.762 16.108 1.00 54.06 114 LYS A C 1
ATOM 901 O O . LYS A 1 114 ? -25.729 -50.301 15.635 1.00 54.06 114 LYS A O 1
ATOM 906 N N . GLY A 1 115 ? -23.767 -50.420 16.748 1.00 56.72 115 GLY A N 1
ATOM 907 C CA . GLY A 1 115 ? -24.052 -51.641 17.503 1.00 56.72 115 GLY A CA 1
ATOM 908 C C . GLY A 1 115 ? -23.270 -52.920 17.200 1.00 56.72 115 GLY A C 1
ATOM 909 O O . GLY A 1 115 ? -23.346 -53.798 18.040 1.00 56.72 115 GLY A O 1
ATOM 910 N N . SER A 1 116 ? -22.513 -53.079 16.107 1.00 57.84 116 SER A N 1
ATOM 911 C CA . SER A 1 116 ? -21.812 -54.368 15.865 1.00 57.84 116 SER A CA 1
ATOM 912 C C . SER A 1 116 ? -20.296 -54.312 16.047 1.00 57.84 116 SER A C 1
ATOM 914 O O . SER A 1 116 ? -19.705 -55.214 16.637 1.00 57.84 116 SER A O 1
ATOM 916 N N . ASP A 1 117 ? -19.652 -53.234 15.596 1.00 56.78 117 ASP A N 1
ATOM 917 C CA . ASP A 1 117 ? -18.187 -53.242 15.444 1.00 56.78 117 ASP A CA 1
ATOM 918 C C . ASP A 1 117 ? -17.453 -52.674 16.667 1.00 56.78 117 ASP A C 1
ATOM 920 O O . ASP A 1 117 ? -16.276 -52.959 16.890 1.00 56.78 117 ASP A O 1
ATOM 924 N N . PHE A 1 118 ? -18.153 -51.892 17.495 1.00 52.38 118 PHE A N 1
ATOM 925 C CA . PHE A 1 118 ? -17.598 -51.349 18.737 1.00 52.38 118 PHE A CA 1
ATOM 926 C C . PHE A 1 118 ? -17.500 -52.428 19.823 1.00 52.38 118 PHE A C 1
ATOM 928 O O . PHE A 1 118 ? -16.480 -52.527 20.499 1.00 52.38 118 PHE A O 1
ATOM 935 N N . GLU A 1 119 ? -18.514 -53.290 19.940 1.00 55.12 119 GLU A N 1
ATOM 936 C CA . GLU A 1 119 ? -18.497 -54.436 20.859 1.00 55.12 119 GLU A CA 1
ATOM 937 C C . GLU A 1 119 ? -17.501 -55.515 20.422 1.00 55.12 119 GLU A C 1
ATOM 939 O O . GLU A 1 119 ? -16.815 -56.090 21.269 1.00 55.12 119 GLU A O 1
ATOM 944 N N . ALA A 1 120 ? -17.358 -55.747 19.112 1.00 57.31 120 ALA A N 1
ATOM 945 C CA . ALA A 1 120 ? -16.352 -56.663 18.582 1.00 57.31 120 ALA A CA 1
ATOM 946 C C . ALA A 1 120 ? -14.920 -56.171 18.874 1.00 57.31 120 ALA A C 1
ATOM 948 O O . ALA A 1 120 ? -14.083 -56.949 19.329 1.00 57.31 120 ALA A O 1
ATOM 949 N N . ARG A 1 121 ? -14.650 -54.864 18.715 1.00 52.72 121 ARG A N 1
ATOM 950 C CA . ARG A 1 121 ? -13.341 -54.270 19.048 1.00 52.72 121 ARG A CA 1
ATOM 951 C C . ARG A 1 121 ? -13.075 -54.147 20.550 1.00 52.72 121 ARG A C 1
ATOM 953 O O . ARG A 1 121 ? -11.924 -54.270 20.966 1.00 52.72 121 ARG A O 1
ATOM 960 N N . ALA A 1 122 ? -14.100 -53.916 21.371 1.00 56.62 122 ALA A N 1
ATOM 961 C CA . ALA A 1 122 ? -13.953 -53.862 22.826 1.00 56.62 122 ALA A CA 1
ATOM 962 C C . ALA A 1 122 ? -13.599 -55.238 23.419 1.00 56.62 122 ALA A C 1
ATOM 964 O O . ALA A 1 122 ? -12.756 -55.320 24.312 1.00 56.62 122 ALA A O 1
ATOM 965 N N . LYS A 1 123 ? -14.170 -56.326 22.879 1.00 55.53 123 LYS A N 1
ATOM 966 C CA . LYS A 1 123 ? -13.868 -57.696 23.329 1.00 55.53 123 LYS A CA 1
ATOM 967 C C . LYS A 1 123 ? -12.464 -58.169 22.934 1.00 55.53 123 LYS A C 1
ATOM 969 O O . LYS A 1 123 ? -11.856 -58.914 23.694 1.00 55.53 123 LYS A O 1
ATOM 974 N N . GLU A 1 124 ? -11.908 -57.694 21.817 1.00 51.72 124 GLU A N 1
ATOM 975 C CA . GLU A 1 124 ? -10.551 -58.070 21.385 1.00 51.72 124 GLU A CA 1
ATOM 976 C C . GLU A 1 124 ? -9.441 -57.433 22.251 1.00 51.72 124 GLU A C 1
ATOM 978 O O . GLU A 1 124 ? -8.394 -58.042 22.488 1.00 51.72 124 GLU A O 1
ATOM 983 N N . LYS A 1 125 ? -9.666 -56.219 22.778 1.00 52.19 125 LYS A N 1
ATOM 984 C CA . LYS A 1 125 ? -8.688 -55.527 23.639 1.00 52.19 125 LYS A CA 1
ATOM 985 C C . LYS A 1 125 ? -8.643 -56.039 25.081 1.00 52.19 125 LYS A C 1
ATOM 987 O O . LYS A 1 125 ? -7.597 -55.925 25.710 1.00 52.19 125 LYS A O 1
ATOM 992 N N . MET A 1 126 ? -9.719 -56.637 25.597 1.00 49.06 126 MET A N 1
ATOM 993 C CA . MET A 1 126 ? -9.746 -57.172 26.969 1.00 49.06 126 MET A CA 1
ATOM 994 C C . MET A 1 126 ? -8.962 -58.482 27.137 1.00 49.06 126 MET A C 1
ATOM 996 O O . MET A 1 126 ? -8.548 -58.805 28.244 1.00 49.06 126 MET A O 1
ATOM 1000 N N . THR A 1 127 ? -8.701 -59.223 26.058 1.00 55.09 127 THR A N 1
ATOM 1001 C CA . THR A 1 127 ? -7.925 -60.475 26.124 1.00 55.09 127 THR A CA 1
ATOM 1002 C C . THR A 1 127 ? -6.408 -60.285 26.085 1.00 55.09 127 THR A C 1
ATOM 1004 O O . THR A 1 127 ? -5.683 -61.251 26.301 1.00 55.09 127 THR A O 1
ATOM 1007 N N . LYS A 1 128 ? -5.910 -59.075 25.789 1.00 56.50 128 LYS A N 1
ATOM 1008 C CA . LYS A 1 128 ? -4.473 -58.834 25.560 1.00 56.50 128 LYS A CA 1
ATOM 1009 C C . LYS A 1 128 ? -3.785 -57.959 26.607 1.00 56.50 128 LYS A C 1
ATOM 1011 O O . LYS A 1 128 ? -2.566 -57.873 26.560 1.00 56.50 128 LYS A O 1
ATOM 1016 N N . ASP A 1 129 ? -4.517 -57.361 27.548 1.00 52.69 129 ASP A N 1
ATOM 1017 C CA . ASP A 1 129 ? -3.900 -56.505 28.567 1.00 52.69 129 ASP A CA 1
ATOM 1018 C C . ASP A 1 129 ? -4.710 -56.483 29.883 1.00 52.69 129 ASP A C 1
ATOM 1020 O O . ASP A 1 129 ? -5.627 -55.672 30.043 1.00 52.69 129 ASP A O 1
ATOM 1024 N N . PRO A 1 130 ? -4.414 -57.368 30.857 1.00 54.47 130 PRO A N 1
ATOM 1025 C CA . PRO A 1 130 ? -5.121 -57.394 32.141 1.00 54.47 130 PRO A CA 1
ATOM 1026 C C . PRO A 1 130 ? -4.831 -56.168 33.034 1.00 54.47 130 PRO A C 1
ATOM 1028 O O . PRO A 1 130 ? -5.436 -56.029 34.094 1.00 54.47 130 PRO A O 1
ATOM 1031 N N . GLY A 1 131 ? -3.938 -55.257 32.626 1.00 57.47 131 GLY A N 1
ATOM 1032 C CA . GLY A 1 131 ? -3.548 -54.075 33.404 1.00 57.47 131 GLY A CA 1
ATOM 1033 C C . GLY A 1 131 ? -4.486 -52.862 33.315 1.00 57.47 131 GLY A C 1
ATOM 1034 O O . GLY A 1 131 ? -4.277 -51.889 34.035 1.00 57.47 131 GLY A O 1
ATOM 1035 N N . PHE A 1 132 ? -5.520 -52.874 32.466 1.00 52.16 132 PHE A N 1
ATOM 1036 C CA . PHE A 1 132 ? -6.313 -51.659 32.203 1.00 52.16 132 PHE A CA 1
ATOM 1037 C C . PHE A 1 132 ? -7.307 -51.276 33.323 1.00 52.16 132 PHE A C 1
ATOM 1039 O O . PHE A 1 132 ? -7.833 -50.166 33.318 1.00 52.16 132 PHE A O 1
ATOM 1046 N N . LEU A 1 133 ? -7.571 -52.149 34.302 1.00 50.81 133 LEU A N 1
ATOM 1047 C CA . LEU A 1 133 ? -8.578 -51.901 35.351 1.00 50.81 133 LEU A CA 1
ATOM 1048 C C . LEU A 1 133 ? -8.049 -51.221 36.629 1.00 50.81 133 LEU A C 1
ATOM 1050 O O . LEU A 1 133 ? -8.812 -51.052 37.576 1.00 50.81 133 LEU A O 1
ATOM 1054 N N . LEU A 1 134 ? -6.783 -50.796 36.678 1.00 54.75 134 LEU A N 1
ATOM 1055 C CA . LEU A 1 134 ? -6.186 -50.184 37.877 1.00 54.75 134 LEU A CA 1
ATOM 1056 C C . LEU A 1 134 ? -5.732 -48.737 37.662 1.00 54.75 134 LEU A C 1
ATOM 1058 O O . LEU A 1 134 ? -4.640 -48.367 38.084 1.00 54.75 134 LEU A O 1
ATOM 1062 N N . ASN A 1 135 ? -6.555 -47.898 37.026 1.00 46.47 135 ASN A N 1
ATOM 1063 C CA . ASN A 1 135 ? -6.280 -46.461 36.987 1.00 46.47 135 ASN A CA 1
ATOM 1064 C C . ASN A 1 135 ? -7.301 -45.692 37.850 1.00 46.47 135 ASN A C 1
ATOM 1066 O O . ASN A 1 135 ? -8.427 -45.478 37.403 1.00 46.47 135 ASN A O 1
ATOM 1070 N N . PRO A 1 136 ? -6.946 -45.289 39.086 1.00 56.03 136 PRO A N 1
ATOM 1071 C CA . PRO A 1 136 ? -7.876 -44.686 40.043 1.00 56.03 136 PRO A CA 1
ATOM 1072 C C . PRO A 1 136 ? -8.136 -43.184 39.824 1.00 56.03 136 PRO A C 1
ATOM 1074 O O . PRO A 1 136 ? -8.780 -42.556 40.653 1.00 56.03 136 PRO A O 1
ATOM 1077 N N . ASN A 1 137 ? -7.681 -42.586 38.719 1.00 51.22 137 ASN A N 1
ATOM 1078 C CA . ASN A 1 137 ? -7.807 -41.138 38.481 1.00 51.22 137 ASN A CA 1
ATOM 1079 C C . ASN A 1 137 ? -9.074 -40.716 37.713 1.00 51.22 137 ASN A C 1
ATOM 1081 O O . ASN A 1 137 ? -9.127 -39.615 37.171 1.00 51.22 137 ASN A O 1
ATOM 1085 N N . PHE A 1 138 ? -10.098 -41.569 37.673 1.00 46.12 138 PHE A N 1
ATOM 1086 C CA . PHE A 1 138 ? -11.462 -41.139 37.364 1.00 46.12 138 PHE A CA 1
ATOM 1087 C C . PHE A 1 138 ? -12.302 -41.223 38.641 1.00 46.12 138 PHE A C 1
ATOM 1089 O O . PHE A 1 138 ? -12.949 -42.230 38.924 1.00 46.12 138 PHE A O 1
ATOM 1096 N N . SER A 1 139 ? -12.245 -40.159 39.437 1.00 37.47 139 SER A N 1
ATOM 1097 C CA . SER A 1 139 ? -13.230 -39.791 40.459 1.00 37.47 139 SER A CA 1
ATOM 1098 C C . SER A 1 139 ? -13.360 -38.278 40.456 1.00 37.47 139 SER A C 1
ATOM 1100 O O . SER A 1 139 ? -12.298 -37.618 40.443 1.00 37.47 139 SER A O 1
#

Sequence (139 aa):
MKEEKVTRKLTLLEKEIPPCFRTIISIMEHCGIEEYDEQVIPMILSYIKSKLTKIIEDANQINMHCVAEGGEAPALTEESLRLAFEISEKHESNPKVPSISEVNSKPLPRLPKKGSDFEARAKEKMTKDPGFLLNPNFS

InterPro domains:
  IPR003162 Transcription initiation factor TAFII31 [PF02291] (15-114)
  IPR009072 Histone-fold [G3DSA:1.10.20.10] (18-88)

Organism: Euplotes crassus (NCBI:txid5936)

Radius of gyration: 30.79 Å; chains: 1; bounding box: 50×80×61 Å

Secondary structure (DSSP, 8-state):
-------------SS---HHHHHHHHHHHHTT-----TTHHHHHHHHHHHHHHHHHHHHHHHHHHH--SSPPPPPPPHHHHHHHHHHHHHHHS------HHHHHTSPPPPPPPTTSHHHHHHHHHHTT-GGGG------